Protein AF-A0A960QY63-F1 (afdb_monomer)

Nearest PDB structures (foldseek):
  2hkl-assembly3_C  TM=5.283E-01  e=5.212E-03  Enterococcus faecium
  3zgp-assembly1_A  TM=5.009E-01  e=6.843E-02  Enterococcus faecium
  7kgm-assembly1_A  TM=4.144E-01  e=1.572E+00  Citrobacter rodentium ICC168
  4tm5-assembly1_A-2  TM=2.207E-01  e=9.970E+00  Burkholderia thailandensis E264

Solvent-accessible surface area (backbone atoms only — not comparable to full-atom values): 6876 Å² total; per-residue (Å²): 116,81,30,31,38,41,35,32,40,74,90,74,68,42,87,69,51,76,44,65,41,78,42,78,42,69,54,93,87,58,62,79,67,39,74,44,29,32,56,44,78,49,31,33,44,95,94,35,82,47,52,90,86,41,93,55,41,87,80,24,57,52,38,37,34,36,66,47,88,68,32,34,42,32,58,61,56,97,83,55,90,72,60,36,46,96,91,48,95,45,72,67,62,27,29,38,18,23,52,56,69,58,51,53,52,46,63,74,74,61,52,65,63,32,39,36,32,42,38,96

Foldseek 3Di:
DFKWKWWADLPPRHTDDIFTFPDAFADPVADPQGKWWFADKWWADPLDTDDPVDPCRVVTFIWTDTPPPQEIEGADDPPDQQCDDSPDPDSHGGYTHGHPVVRVVCVVPPDTGTMMTTHD

Mean predicted aligned error: 5.01 Å

Sequence (120 aa):
GKKTITILTPEDDKFFKEYEIRELNLPPQLKAPASAKIADMVAWYDGRMVNFESSNYFDANKWIRMDKAGLFIRPYEPDAKDNADPESSNANPFGAMVDRA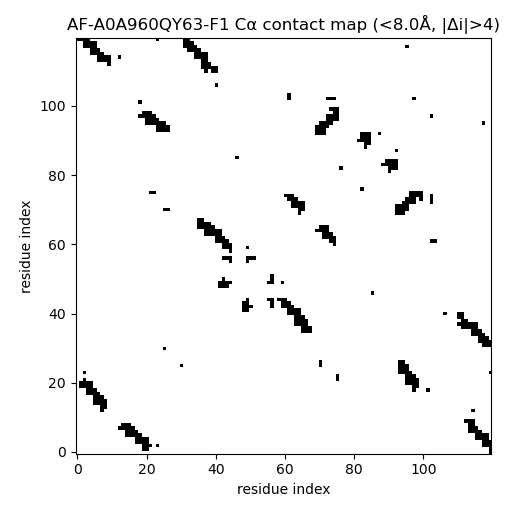DLEEMFAYLRPSNPVTLVP

pLDDT: mean 86.88, std 11.62, range [50.16, 97.19]

Secondary structure (DSSP, 8-state):
---EEEEE-TTT--EEEEEE-SEEE--TT-PSSEEEEEEEEEEEETTEEE-TTSTTSTTSEEEEEESSTTEEEEE--TT-TT-S-TT-S-SS-EEEEE-HHHHHHHHHH--TT-EEE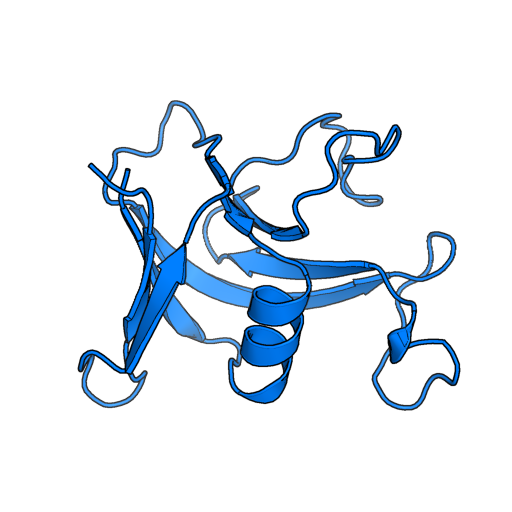EE-

Structure (mmCIF, N/CA/C/O backbone):
data_AF-A0A960QY63-F1
#
_entry.id   AF-A0A960QY63-F1
#
loop_
_atom_site.group_PDB
_atom_site.id
_atom_site.type_symbol
_atom_site.label_atom_id
_atom_site.label_alt_id
_atom_site.label_comp_id
_atom_site.label_asym_id
_atom_site.label_entity_id
_atom_site.label_seq_id
_atom_site.pdbx_PDB_ins_code
_atom_site.Cartn_x
_atom_site.Cartn_y
_atom_site.Cartn_z
_atom_site.occupancy
_atom_site.B_iso_or_equiv
_atom_site.auth_seq_id
_atom_site.auth_comp_id
_atom_site.auth_asym_id
_atom_site.auth_atom_id
_atom_site.pdbx_PDB_model_num
ATOM 1 N N . GLY A 1 1 ? -7.436 13.894 11.756 1.00 70.19 1 GLY A N 1
ATOM 2 C CA . GLY A 1 1 ? -6.426 13.318 12.663 1.00 70.19 1 GLY A CA 1
ATOM 3 C C . GLY A 1 1 ? -5.196 13.007 11.846 1.00 70.19 1 GLY A C 1
ATOM 4 O O . GLY A 1 1 ? -5.072 13.552 10.755 1.00 70.19 1 GLY A O 1
ATOM 5 N N . LYS A 1 2 ? -4.303 12.149 12.340 1.00 86.44 2 LYS A N 1
ATOM 6 C CA . LYS A 1 2 ? -3.308 11.503 11.477 1.00 86.44 2 LYS A CA 1
ATOM 7 C C . LYS A 1 2 ? -4.049 10.509 10.573 1.00 86.44 2 LYS A C 1
ATOM 9 O O . LYS A 1 2 ? -4.826 9.721 11.100 1.00 86.44 2 LYS A O 1
ATOM 14 N N . LYS A 1 3 ? -3.831 10.570 9.255 1.00 94.62 3 LYS A N 1
ATOM 15 C CA . LYS A 1 3 ? -4.376 9.592 8.302 1.00 94.62 3 LYS A CA 1
ATOM 16 C C . LYS A 1 3 ? -3.558 8.309 8.400 1.00 94.62 3 LYS A C 1
ATOM 18 O O . LYS A 1 3 ? -2.327 8.388 8.364 1.00 94.62 3 LYS A O 1
ATOM 23 N N . THR A 1 4 ? -4.203 7.155 8.513 1.00 97.00 4 THR A N 1
ATOM 24 C CA . THR A 1 4 ? -3.509 5.877 8.698 1.00 97.00 4 THR A CA 1
ATOM 25 C C . THR A 1 4 ? -4.067 4.748 7.846 1.00 97.00 4 THR A C 1
ATOM 27 O O . THR A 1 4 ? -5.245 4.713 7.491 1.00 97.00 4 THR A O 1
ATOM 30 N N . ILE A 1 5 ? -3.190 3.805 7.513 1.00 96.38 5 ILE A N 1
ATOM 31 C CA . ILE A 1 5 ? -3.563 2.470 7.054 1.00 96.38 5 ILE A CA 1
ATOM 32 C C . ILE A 1 5 ? -3.447 1.544 8.254 1.00 96.38 5 ILE A C 1
ATOM 34 O O . ILE A 1 5 ? -2.348 1.370 8.775 1.00 96.38 5 ILE A O 1
ATOM 38 N N . THR A 1 6 ? -4.551 0.938 8.672 1.00 96.31 6 THR A N 1
ATOM 39 C CA . THR A 1 6 ? -4.560 -0.083 9.721 1.00 96.31 6 THR A CA 1
ATOM 40 C C . THR A 1 6 ? -4.560 -1.464 9.073 1.00 96.31 6 THR A C 1
ATOM 42 O O . THR A 1 6 ? -5.429 -1.775 8.253 1.00 96.31 6 THR A O 1
ATOM 45 N N . ILE A 1 7 ? -3.586 -2.290 9.449 1.00 94.31 7 ILE A N 1
ATOM 46 C CA . ILE A 1 7 ? -3.463 -3.692 9.044 1.00 94.31 7 ILE A CA 1
ATOM 47 C C . ILE A 1 7 ? -3.974 -4.574 10.179 1.00 94.31 7 ILE A C 1
ATOM 49 O O . ILE A 1 7 ? -3.582 -4.379 11.336 1.00 94.31 7 ILE A O 1
ATOM 53 N N . LEU A 1 8 ? -4.807 -5.561 9.843 1.00 90.56 8 LEU A N 1
ATOM 54 C CA . LEU A 1 8 ? -5.239 -6.599 10.778 1.00 90.56 8 LEU A CA 1
ATOM 55 C C . LEU A 1 8 ? -4.672 -7.969 10.371 1.00 90.56 8 LEU A C 1
ATOM 57 O O . LEU A 1 8 ? -4.333 -8.203 9.206 1.00 90.56 8 LEU A O 1
ATOM 61 N N . THR A 1 9 ? -4.555 -8.874 11.336 1.00 86.94 9 THR A N 1
ATOM 62 C CA . THR A 1 9 ? -4.219 -10.279 11.093 1.00 86.94 9 THR A CA 1
ATOM 63 C C . THR A 1 9 ? -5.353 -10.960 10.322 1.00 86.94 9 THR A C 1
ATOM 65 O O . THR A 1 9 ? -6.523 -10.765 10.650 1.00 86.94 9 THR A O 1
ATOM 68 N N . PRO A 1 10 ? -5.052 -11.753 9.284 1.00 83.94 10 PRO A N 1
ATOM 69 C CA . PRO A 1 10 ? -6.089 -12.390 8.478 1.00 83.94 10 PRO A CA 1
ATOM 70 C C . PRO A 1 10 ? -6.823 -13.526 9.210 1.00 83.94 10 PRO A C 1
ATOM 72 O O . PRO A 1 10 ? -7.913 -13.901 8.785 1.00 83.94 10 PRO A O 1
ATOM 75 N N . GLU A 1 11 ? -6.250 -14.095 10.276 1.00 88.12 11 GLU A N 1
ATOM 76 C CA . GLU A 1 11 ? -6.830 -15.230 11.004 1.00 88.12 11 GLU A CA 1
ATOM 77 C C . GLU A 1 11 ? -7.913 -14.821 12.010 1.00 88.12 11 GLU A C 1
ATOM 79 O O . GLU A 1 11 ? -8.867 -15.571 12.222 1.00 88.12 11 GLU A O 1
ATOM 84 N N . ASP A 1 12 ? -7.749 -13.668 12.665 1.00 89.19 12 ASP A N 1
ATOM 85 C CA . ASP A 1 12 ? -8.600 -13.246 13.783 1.00 89.19 12 ASP A CA 1
ATOM 86 C C . ASP A 1 12 ? -8.882 -11.734 13.847 1.00 89.19 12 ASP A C 1
ATOM 88 O O . ASP A 1 12 ? -9.371 -11.251 14.870 1.00 89.19 12 ASP A O 1
ATOM 92 N N . ASP A 1 13 ? -8.602 -10.995 12.767 1.00 87.75 13 ASP A N 1
ATOM 93 C CA . ASP A 1 13 ? -8.857 -9.554 12.620 1.00 87.75 13 ASP A CA 1
ATOM 94 C C . ASP A 1 13 ? -8.277 -8.699 13.767 1.00 87.75 13 ASP A C 1
ATOM 96 O O . ASP A 1 13 ? -8.768 -7.609 14.082 1.00 87.75 13 ASP A O 1
ATOM 100 N N . LYS A 1 14 ? -7.204 -9.167 14.413 1.00 91.31 14 LYS A N 1
ATOM 101 C CA . LYS A 1 14 ? -6.509 -8.402 15.449 1.00 91.31 14 LYS A CA 1
ATOM 102 C C . LYS A 1 14 ? -5.615 -7.350 14.833 1.00 91.31 14 LYS A C 1
ATOM 104 O O . LYS A 1 14 ? -5.025 -7.533 13.774 1.00 91.31 14 LYS A O 1
ATOM 109 N N . PHE A 1 15 ? -5.465 -6.250 15.560 1.00 93.19 15 PHE A N 1
ATOM 110 C CA . PHE A 1 15 ? -4.512 -5.207 15.221 1.00 93.19 15 PHE A CA 1
ATOM 111 C C . PHE A 1 15 ? -3.111 -5.785 15.003 1.00 93.19 15 PHE A C 1
ATOM 113 O O . PHE A 1 15 ? -2.547 -6.402 15.909 1.00 93.19 15 PHE A O 1
ATOM 120 N N . PHE A 1 16 ? -2.548 -5.539 13.822 1.00 92.62 16 PHE A N 1
ATOM 121 C CA . PHE A 1 16 ? -1.161 -5.861 13.521 1.00 92.62 16 PHE A CA 1
ATOM 122 C C . PHE A 1 16 ? -0.289 -4.606 13.590 1.00 92.62 16 PHE A C 1
ATOM 124 O O . PHE A 1 16 ? 0.639 -4.539 14.396 1.00 92.62 16 PHE A O 1
ATOM 131 N N . LYS A 1 17 ? -0.590 -3.600 12.758 1.00 95.69 17 LYS A N 1
ATOM 132 C CA . LYS A 1 17 ? 0.218 -2.379 12.640 1.00 95.69 17 LYS A CA 1
ATOM 133 C C . LYS A 1 17 ? -0.550 -1.235 11.974 1.00 95.69 17 LYS A C 1
ATOM 135 O O . LYS A 1 17 ? -1.506 -1.478 11.238 1.00 95.69 17 LYS A O 1
ATOM 140 N N . GLU A 1 18 ? -0.090 0.001 12.191 1.00 96.44 18 GLU A N 1
ATOM 141 C CA . GLU A 1 18 ? -0.518 1.180 11.428 1.00 96.44 18 GLU A CA 1
ATOM 142 C C . GLU A 1 18 ? 0.624 1.828 10.660 1.00 96.44 18 GLU A C 1
ATOM 144 O O . GLU A 1 18 ? 1.766 1.860 11.123 1.00 96.44 18 GLU A O 1
ATOM 149 N N . TYR A 1 19 ? 0.262 2.418 9.527 1.00 97.00 19 TYR A N 1
ATOM 150 C CA . TYR A 1 19 ? 1.143 3.186 8.661 1.00 97.00 19 TYR A CA 1
ATOM 151 C C . TYR A 1 19 ? 0.591 4.577 8.427 1.00 97.00 19 TYR A C 1
ATOM 153 O O . TYR A 1 19 ? -0.621 4.752 8.327 1.00 97.00 19 TYR A O 1
ATOM 161 N N . GLU A 1 20 ? 1.468 5.571 8.333 1.00 97.19 20 GLU A N 1
ATOM 162 C CA . GLU A 1 20 ? 1.056 6.937 8.036 1.00 97.19 20 GLU A CA 1
ATOM 163 C C . GLU A 1 20 ? 0.718 7.091 6.554 1.00 97.19 20 GLU A C 1
ATOM 165 O O . GLU A 1 20 ? 1.495 6.709 5.684 1.00 97.19 20 GLU A O 1
ATOM 170 N N . ILE A 1 21 ? -0.427 7.707 6.266 1.00 95.69 21 ILE A N 1
ATOM 171 C CA . ILE A 1 21 ? -0.779 8.095 4.904 1.00 95.69 21 ILE A CA 1
ATOM 172 C C . ILE A 1 21 ? -0.292 9.523 4.656 1.00 95.69 21 ILE A C 1
ATOM 174 O O . ILE A 1 21 ? -0.739 10.463 5.317 1.00 95.69 21 ILE A O 1
ATOM 178 N N . ARG A 1 22 ? 0.576 9.686 3.654 1.00 94.50 22 ARG A N 1
ATOM 179 C CA . ARG A 1 22 ? 1.045 10.988 3.160 1.00 94.50 22 ARG A CA 1
ATOM 180 C C . ARG A 1 22 ? -0.016 11.676 2.312 1.00 94.50 22 ARG A C 1
ATOM 182 O O . ARG A 1 22 ? -0.321 12.846 2.529 1.00 94.50 22 ARG A O 1
ATOM 189 N N . GLU A 1 23 ? -0.644 10.927 1.412 1.00 91.56 23 GLU A N 1
ATOM 190 C CA . GLU A 1 23 ? -1.734 11.422 0.574 1.00 91.56 23 GLU A CA 1
ATOM 191 C C . GLU A 1 23 ? -2.850 10.383 0.457 1.00 91.56 23 GLU A C 1
ATOM 193 O O . GLU A 1 23 ? -2.592 9.190 0.335 1.00 91.56 23 GLU A O 1
ATOM 198 N N . LEU A 1 24 ? -4.104 10.834 0.517 1.00 90.88 24 LEU A N 1
ATOM 199 C CA . LEU A 1 24 ? -5.280 9.970 0.446 1.00 90.88 24 LEU A CA 1
ATOM 200 C C . LEU A 1 24 ? -6.256 10.528 -0.582 1.00 90.88 24 LEU A C 1
ATOM 202 O O . LEU A 1 24 ? -6.805 11.612 -0.377 1.00 90.88 24 LEU A O 1
ATOM 206 N N . ASN A 1 25 ? -6.510 9.758 -1.633 1.00 89.56 25 ASN A N 1
ATOM 207 C CA . ASN A 1 25 ? -7.487 10.068 -2.666 1.00 89.56 25 ASN A CA 1
ATOM 208 C C . ASN A 1 25 ? -8.475 8.902 -2.776 1.00 89.56 25 ASN A C 1
ATOM 210 O O . ASN A 1 25 ? -8.195 7.914 -3.446 1.00 89.56 25 ASN A O 1
ATOM 214 N N . LEU A 1 26 ? -9.614 8.973 -2.088 1.00 89.19 26 LEU A N 1
ATOM 215 C CA . LEU A 1 26 ? -10.623 7.912 -2.160 1.00 89.19 26 LEU A CA 1
ATOM 216 C C . LEU A 1 26 ? -11.567 8.132 -3.352 1.00 89.19 26 LEU A C 1
ATOM 218 O O . LEU A 1 26 ? -11.906 9.281 -3.648 1.00 89.19 26 LEU A O 1
ATOM 222 N N . PRO A 1 27 ? -12.060 7.058 -3.998 1.00 85.38 27 PRO A N 1
ATOM 223 C CA . PRO A 1 27 ? -13.137 7.182 -4.972 1.00 85.38 27 PRO A CA 1
ATOM 224 C C . PRO A 1 27 ? -14.360 7.859 -4.331 1.00 85.38 27 PRO A C 1
ATOM 226 O O . PRO A 1 27 ? -14.677 7.539 -3.182 1.00 85.38 27 PRO A O 1
ATOM 229 N N . PRO A 1 28 ? -15.111 8.721 -5.045 1.00 85.25 28 PRO A N 1
ATOM 230 C CA . PRO A 1 28 ? -16.271 9.427 -4.484 1.00 85.25 28 PRO A CA 1
ATOM 231 C C . PRO A 1 28 ? -17.336 8.510 -3.864 1.00 85.25 28 PRO A C 1
ATOM 233 O O . PRO A 1 28 ? -18.083 8.919 -2.977 1.00 85.25 28 PRO A O 1
ATOM 236 N N . GLN A 1 29 ? -17.424 7.265 -4.338 1.00 85.75 29 GLN A N 1
ATOM 237 C CA . GLN A 1 29 ? -18.382 6.266 -3.865 1.00 85.75 29 GLN A CA 1
ATOM 238 C C . GLN A 1 29 ? -17.938 5.579 -2.563 1.00 85.75 29 GLN A C 1
ATOM 240 O O . GLN A 1 29 ? -18.746 4.916 -1.912 1.00 85.75 29 GLN A O 1
ATOM 245 N N . LEU A 1 30 ? -16.666 5.708 -2.179 1.00 86.19 30 LEU A N 1
ATOM 246 C CA . LEU A 1 30 ? -16.088 5.019 -1.036 1.00 86.19 30 LEU A CA 1
ATOM 247 C C . LEU A 1 30 ? -16.060 5.947 0.182 1.00 86.19 30 LEU A C 1
ATOM 249 O O . LEU A 1 30 ? -15.297 6.907 0.244 1.00 86.19 30 LEU A O 1
ATOM 253 N N . LYS A 1 31 ? -16.900 5.645 1.176 1.00 85.19 31 LYS A N 1
ATOM 254 C CA . LYS A 1 31 ? -16.893 6.360 2.457 1.00 85.19 31 LYS A CA 1
ATOM 255 C C . LYS A 1 31 ? -15.727 5.893 3.321 1.00 85.19 31 LYS A C 1
ATOM 257 O O . LYS A 1 31 ? -15.405 4.708 3.342 1.00 85.19 31 LYS A O 1
ATOM 262 N N . ALA A 1 32 ? -15.143 6.832 4.054 1.00 84.00 32 ALA A N 1
ATOM 263 C CA . ALA A 1 32 ? -14.155 6.540 5.075 1.00 84.00 32 ALA A CA 1
ATOM 264 C C . ALA A 1 32 ? -14.814 6.232 6.442 1.00 84.00 32 ALA A C 1
ATOM 266 O O . ALA A 1 32 ? -15.857 6.822 6.738 1.00 84.00 32 ALA A O 1
ATOM 267 N N . PRO A 1 33 ? -14.210 5.375 7.290 1.00 89.94 33 PRO A N 1
ATOM 268 C CA . PRO A 1 33 ? -13.033 4.555 7.004 1.00 89.94 33 PRO A CA 1
ATOM 269 C C . PRO A 1 33 ? -13.337 3.490 5.944 1.00 89.94 33 PRO A C 1
ATOM 271 O O . PRO A 1 33 ? -14.425 2.916 5.906 1.00 89.94 33 PRO A O 1
ATOM 274 N N . ALA A 1 34 ? -12.380 3.260 5.051 1.00 90.94 34 ALA A N 1
ATOM 275 C CA . ALA A 1 34 ? -12.563 2.382 3.908 1.00 90.94 34 ALA A CA 1
ATOM 276 C C . ALA A 1 34 ? -11.844 1.052 4.137 1.00 90.94 34 ALA A C 1
ATOM 278 O O . ALA A 1 34 ? -10.630 0.964 3.966 1.00 90.94 34 ALA A O 1
ATOM 279 N N . SER A 1 35 ? -12.598 0.016 4.504 1.00 92.81 35 SER A N 1
ATOM 280 C CA . SER A 1 35 ? -12.072 -1.351 4.618 1.00 92.81 35 SER A CA 1
ATOM 281 C C . SER A 1 35 ? -11.998 -2.031 3.254 1.00 92.81 35 SER A C 1
ATOM 283 O O . SER A 1 35 ? -12.910 -1.875 2.440 1.00 92.81 35 SER A O 1
ATOM 285 N N . ALA A 1 36 ? -10.936 -2.783 3.009 1.00 93.75 36 ALA A N 1
ATOM 286 C CA . ALA A 1 36 ? -10.671 -3.548 1.797 1.00 93.75 36 ALA A CA 1
ATOM 287 C C . ALA A 1 36 ? -9.803 -4.769 2.143 1.00 93.75 36 ALA A C 1
ATOM 289 O O . ALA A 1 36 ? -9.348 -4.921 3.280 1.00 93.75 36 ALA A O 1
ATOM 290 N N . LYS A 1 37 ? -9.551 -5.629 1.161 1.00 95.06 37 LYS A N 1
ATOM 291 C CA . LYS A 1 37 ? -8.510 -6.658 1.240 1.00 95.06 37 LYS A CA 1
ATOM 292 C C . LYS A 1 37 ? -7.474 -6.434 0.157 1.00 95.06 37 LYS A C 1
ATOM 294 O O . LYS A 1 37 ? -7.781 -5.876 -0.894 1.00 95.06 37 LYS A O 1
ATOM 299 N N . ILE A 1 38 ? -6.257 -6.908 0.388 1.00 95.00 38 ILE A N 1
ATOM 300 C CA . ILE A 1 38 ? -5.241 -6.960 -0.666 1.00 95.00 38 ILE A CA 1
ATOM 301 C C . ILE A 1 38 ? -5.693 -7.965 -1.722 1.00 95.00 38 ILE A C 1
ATOM 303 O O . ILE A 1 38 ? -5.942 -9.128 -1.409 1.00 95.00 38 ILE A O 1
ATOM 307 N N . ALA A 1 39 ? -5.804 -7.515 -2.966 1.00 95.12 39 ALA A N 1
ATOM 308 C CA . ALA A 1 39 ? -6.059 -8.380 -4.107 1.00 95.12 39 ALA A CA 1
ATOM 309 C C . ALA A 1 39 ? -4.749 -8.914 -4.683 1.00 95.12 39 ALA A C 1
ATOM 311 O O . ALA A 1 39 ? -4.629 -10.113 -4.913 1.00 95.12 39 ALA A O 1
ATOM 312 N N . ASP A 1 40 ? -3.776 -8.024 -4.895 1.00 93.19 40 ASP A N 1
ATOM 313 C CA . ASP A 1 40 ? -2.507 -8.370 -5.528 1.00 93.19 40 ASP A CA 1
ATOM 314 C C . ASP A 1 40 ? -1.388 -7.400 -5.130 1.00 93.19 40 ASP A C 1
ATOM 316 O O . ASP A 1 40 ? -1.639 -6.296 -4.636 1.00 93.19 40 ASP A O 1
ATOM 320 N N . MET A 1 41 ? -0.147 -7.815 -5.351 1.00 93.31 41 MET A N 1
ATOM 321 C CA . MET A 1 41 ? 1.063 -7.059 -5.055 1.00 93.31 41 MET A CA 1
ATOM 322 C C . MET A 1 41 ? 1.962 -7.096 -6.280 1.00 93.31 41 MET A C 1
ATOM 324 O O . MET A 1 41 ? 2.481 -8.146 -6.649 1.00 93.31 41 MET A O 1
ATOM 328 N N . VAL A 1 42 ? 2.147 -5.941 -6.909 1.00 92.00 42 VAL A N 1
ATOM 329 C CA . VAL A 1 42 ? 2.837 -5.836 -8.195 1.00 92.00 42 VAL A CA 1
ATOM 330 C C . VAL A 1 42 ? 4.045 -4.919 -8.085 1.00 92.00 42 VAL A C 1
ATOM 332 O O . VAL A 1 42 ? 4.037 -3.931 -7.351 1.00 92.00 42 VAL A O 1
ATOM 335 N N . ALA A 1 43 ? 5.097 -5.256 -8.823 1.00 91.50 43 ALA A N 1
ATOM 336 C CA . ALA A 1 43 ? 6.306 -4.458 -8.931 1.00 91.50 43 ALA A CA 1
ATOM 337 C C . ALA A 1 43 ? 6.580 -4.169 -10.407 1.00 91.50 43 ALA A C 1
ATOM 339 O O . ALA A 1 43 ? 6.545 -5.075 -11.240 1.00 91.50 43 ALA A O 1
ATOM 340 N N . TRP A 1 44 ? 6.858 -2.908 -10.720 1.00 88.00 44 TRP A N 1
ATOM 341 C CA . TRP A 1 44 ? 7.076 -2.427 -12.079 1.00 88.00 44 TRP A CA 1
ATOM 342 C C . TRP A 1 44 ? 8.463 -1.820 -12.213 1.00 88.00 44 TRP A C 1
ATOM 344 O O . TRP A 1 44 ? 8.837 -0.942 -11.442 1.00 88.00 44 TRP A O 1
ATOM 354 N N . TYR A 1 45 ? 9.217 -2.236 -13.220 1.00 86.88 45 TYR A N 1
ATOM 355 C CA . TYR A 1 45 ? 10.485 -1.619 -13.577 1.00 86.88 45 TYR A CA 1
ATOM 356 C C . TYR A 1 45 ? 10.482 -1.317 -15.072 1.00 86.88 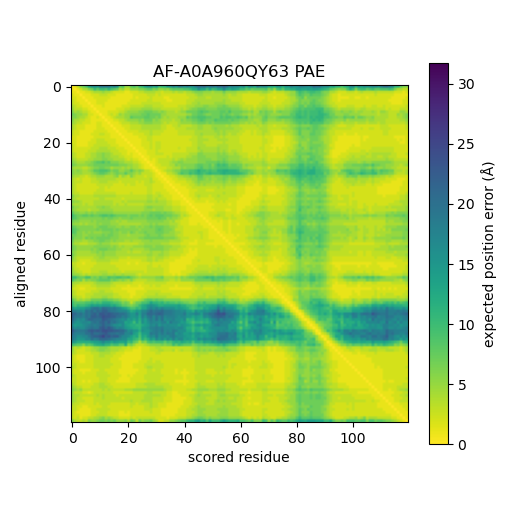45 TYR A C 1
ATOM 358 O O . TYR A 1 45 ? 10.256 -2.217 -15.881 1.00 86.88 45 TYR A O 1
ATOM 366 N N . ASP A 1 46 ? 10.696 -0.049 -15.430 1.00 84.81 46 ASP A N 1
ATOM 367 C CA . ASP A 1 46 ? 10.723 0.420 -16.824 1.00 84.81 46 ASP A CA 1
ATOM 368 C C . ASP A 1 46 ? 9.477 -0.008 -17.635 1.00 84.81 46 ASP A C 1
ATOM 370 O O . ASP A 1 46 ? 9.551 -0.602 -18.711 1.00 84.81 46 ASP A O 1
ATOM 374 N N . GLY A 1 47 ? 8.293 0.200 -17.045 1.00 81.38 47 GLY A N 1
ATOM 375 C CA . GLY A 1 47 ? 7.002 -0.139 -17.655 1.00 81.38 47 GLY A CA 1
ATOM 376 C C . GLY A 1 47 ? 6.700 -1.639 -17.761 1.00 81.38 47 GLY A C 1
ATOM 377 O O . GLY A 1 47 ? 5.704 -2.017 -18.373 1.00 81.38 47 GLY A O 1
ATOM 378 N N . ARG A 1 48 ? 7.533 -2.511 -17.181 1.00 85.00 48 ARG A N 1
ATOM 379 C CA . ARG A 1 48 ? 7.340 -3.968 -17.194 1.00 85.00 48 ARG A CA 1
ATOM 380 C C . ARG A 1 48 ? 7.173 -4.514 -15.790 1.00 85.00 48 ARG A C 1
ATOM 382 O O . ARG A 1 48 ? 7.863 -4.088 -14.868 1.00 85.00 48 ARG A O 1
ATOM 389 N N . MET A 1 49 ? 6.288 -5.493 -15.640 1.00 88.38 49 MET A N 1
ATOM 390 C CA . MET A 1 49 ? 6.143 -6.205 -14.378 1.00 88.38 49 MET A CA 1
ATOM 391 C C . MET A 1 49 ? 7.399 -7.045 -14.111 1.00 88.38 49 MET A C 1
ATOM 393 O O . MET A 1 49 ? 7.899 -7.734 -15.004 1.00 88.38 49 MET A O 1
ATOM 397 N N . VAL A 1 50 ? 7.909 -6.983 -12.885 1.00 92.38 50 VAL A N 1
ATOM 398 C CA . VAL A 1 50 ? 9.058 -7.763 -12.415 1.00 92.38 50 VAL A CA 1
ATOM 399 C C . VAL A 1 50 ? 8.687 -8.546 -11.159 1.00 92.38 50 VAL A C 1
ATOM 401 O O . VAL A 1 50 ? 7.826 -8.135 -10.386 1.00 92.38 50 VAL A O 1
ATOM 404 N N . ASN A 1 51 ? 9.347 -9.682 -10.949 1.00 91.81 51 ASN A N 1
ATOM 405 C CA . ASN A 1 51 ? 9.202 -10.505 -9.749 1.00 91.81 51 ASN A CA 1
ATOM 406 C C . ASN A 1 51 ? 10.469 -10.422 -8.879 1.00 91.81 51 ASN A C 1
ATOM 408 O O . ASN A 1 51 ? 11.456 -9.800 -9.272 1.00 91.81 51 ASN A O 1
ATOM 412 N N . PHE A 1 52 ? 10.449 -11.078 -7.718 1.00 89.19 52 PHE A N 1
ATOM 413 C CA . PHE A 1 52 ? 11.556 -11.062 -6.754 1.00 89.19 52 PHE A CA 1
ATOM 414 C C . PHE A 1 52 ? 12.864 -11.692 -7.268 1.00 89.19 52 PHE A C 1
ATOM 416 O O . PHE A 1 52 ? 13.913 -11.477 -6.669 1.00 89.19 52 PHE A O 1
ATOM 423 N N . GLU A 1 53 ? 12.815 -12.473 -8.350 1.00 92.81 53 GLU A N 1
ATOM 424 C CA . GLU A 1 53 ? 13.994 -13.090 -8.973 1.00 92.81 53 GLU A CA 1
ATOM 425 C C . GLU A 1 53 ? 14.721 -12.114 -9.913 1.00 92.81 53 GLU A C 1
ATOM 427 O O . GLU A 1 53 ? 15.874 -12.340 -10.282 1.00 92.81 53 GLU A O 1
ATOM 432 N N . SER A 1 54 ? 14.061 -11.020 -10.309 1.00 93.44 54 SER A N 1
ATOM 433 C CA . SER A 1 54 ? 14.646 -9.976 -11.146 1.00 93.44 54 SER A CA 1
ATOM 434 C C . SER A 1 54 ? 15.713 -9.189 -10.389 1.00 93.44 54 SER A C 1
ATOM 436 O O . SER A 1 54 ? 15.476 -8.709 -9.279 1.00 93.44 54 SER A O 1
ATOM 438 N N . SER A 1 55 ? 16.853 -8.932 -11.038 1.00 95.12 55 SER A N 1
ATOM 439 C CA . SER A 1 55 ? 17.899 -8.043 -10.508 1.00 95.12 55 SER A CA 1
ATOM 440 C C . SER A 1 55 ? 17.393 -6.629 -10.220 1.00 95.12 55 SER A C 1
ATOM 442 O O . SER A 1 55 ? 17.962 -5.935 -9.386 1.00 95.12 55 SER A O 1
ATOM 444 N N . ASN A 1 56 ? 16.317 -6.215 -10.894 1.00 92.31 56 ASN A N 1
ATOM 445 C CA . ASN A 1 56 ? 15.759 -4.869 -10.806 1.00 92.31 56 ASN A CA 1
ATOM 446 C C . ASN A 1 56 ? 14.587 -4.778 -9.813 1.00 92.31 56 ASN A C 1
ATOM 448 O O . ASN A 1 56 ? 13.944 -3.738 -9.718 1.00 92.31 56 ASN A O 1
ATOM 452 N N . TYR A 1 57 ? 14.262 -5.856 -9.090 1.00 89.88 57 TYR A N 1
ATOM 453 C CA . TYR A 1 57 ? 13.105 -5.897 -8.189 1.00 89.88 57 TYR A CA 1
ATOM 454 C C . TYR A 1 57 ? 13.179 -4.872 -7.049 1.00 89.88 57 TYR A C 1
ATOM 456 O O . TYR A 1 57 ? 12.167 -4.296 -6.645 1.00 89.88 57 TYR A O 1
ATOM 464 N N . PHE A 1 58 ? 14.379 -4.633 -6.518 1.00 88.19 58 PHE A N 1
ATOM 465 C CA . PHE A 1 58 ? 14.578 -3.667 -5.438 1.00 88.19 58 PHE A CA 1
ATOM 466 C C . PHE A 1 58 ? 14.406 -2.219 -5.908 1.00 88.19 58 PHE A C 1
ATOM 468 O O . PHE A 1 58 ? 13.917 -1.401 -5.136 1.00 88.19 58 PHE A O 1
ATOM 475 N N . ASP A 1 59 ? 14.707 -1.939 -7.177 1.00 88.50 59 ASP A N 1
ATOM 476 C CA . ASP A 1 59 ? 14.547 -0.618 -7.793 1.00 88.50 59 ASP A CA 1
ATOM 477 C C . ASP A 1 59 ? 13.162 -0.423 -8.440 1.00 88.50 59 ASP A C 1
ATOM 479 O O . ASP A 1 59 ? 12.868 0.631 -9.004 1.00 88.50 59 ASP A O 1
ATOM 483 N N . ALA A 1 60 ? 12.304 -1.444 -8.394 1.00 88.81 60 ALA A N 1
ATOM 484 C CA . ALA A 1 60 ? 10.979 -1.408 -8.991 1.00 88.81 60 ALA A CA 1
ATOM 485 C C . ALA A 1 60 ? 10.012 -0.511 -8.203 1.00 88.81 60 ALA A C 1
ATOM 487 O O . ALA A 1 60 ? 10.046 -0.430 -6.974 1.00 88.81 60 ALA A O 1
ATOM 488 N N . ASN A 1 61 ? 9.078 0.112 -8.917 1.00 87.94 61 ASN A N 1
ATOM 489 C CA . ASN A 1 61 ? 7.942 0.796 -8.327 1.00 87.94 61 ASN A CA 1
ATOM 490 C C . ASN A 1 61 ? 6.906 -0.241 -7.864 1.00 87.94 61 ASN A C 1
ATOM 492 O O . ASN A 1 61 ? 6.338 -0.976 -8.675 1.00 87.94 61 ASN A O 1
ATOM 496 N N . LYS A 1 62 ? 6.691 -0.322 -6.551 1.00 91.19 62 LYS A N 1
ATOM 497 C CA . LYS A 1 62 ? 5.871 -1.347 -5.895 1.00 91.19 62 LYS A CA 1
ATOM 498 C C . LYS A 1 62 ? 4.486 -0.819 -5.556 1.00 91.19 62 LYS A C 1
ATOM 500 O O . LYS A 1 62 ? 4.350 0.306 -5.094 1.00 91.19 62 LYS A O 1
ATOM 505 N N . TRP A 1 63 ? 3.454 -1.598 -5.849 1.00 92.50 63 TRP A N 1
ATOM 506 C CA . TRP A 1 63 ? 2.057 -1.197 -5.713 1.00 92.50 63 TRP A CA 1
ATOM 507 C C . TRP A 1 63 ? 1.253 -2.344 -5.102 1.00 92.50 63 TRP A C 1
ATOM 509 O O . TRP A 1 63 ? 1.302 -3.476 -5.583 1.00 92.50 63 TRP A O 1
ATOM 519 N N . ILE A 1 64 ? 0.474 -2.056 -4.062 1.00 94.75 64 ILE A N 1
ATOM 520 C CA . ILE A 1 64 ? -0.466 -3.016 -3.475 1.00 94.75 64 ILE A CA 1
ATOM 521 C C . ILE A 1 64 ? -1.856 -2.690 -4.007 1.00 94.75 64 ILE A C 1
ATOM 523 O O . ILE A 1 64 ? -2.405 -1.625 -3.721 1.00 94.75 64 ILE A O 1
ATOM 527 N N . ARG A 1 65 ? -2.437 -3.605 -4.780 1.00 93.50 65 ARG A N 1
ATOM 528 C CA . ARG A 1 65 ? -3.790 -3.480 -5.322 1.00 93.50 65 ARG A CA 1
ATOM 529 C C . ARG A 1 65 ? -4.795 -4.016 -4.313 1.00 93.50 65 ARG A C 1
ATOM 531 O O . ARG A 1 65 ? -4.627 -5.116 -3.790 1.00 93.50 65 ARG A O 1
ATOM 538 N N . MET A 1 66 ? -5.852 -3.257 -4.055 1.00 93.50 66 MET A N 1
ATOM 539 C CA . MET A 1 66 ? -6.954 -3.696 -3.199 1.00 93.50 66 MET A CA 1
ATOM 540 C C . MET A 1 66 ? -8.048 -4.399 -4.020 1.00 93.50 66 MET A C 1
ATOM 542 O O . MET A 1 66 ? -8.151 -4.217 -5.232 1.00 93.50 66 MET A O 1
ATOM 546 N N . ASP A 1 67 ? -8.909 -5.163 -3.352 1.00 92.75 67 ASP A N 1
ATOM 547 C CA . ASP A 1 67 ? -10.095 -5.816 -3.931 1.00 92.75 67 ASP A CA 1
ATOM 548 C C . ASP A 1 67 ? -11.191 -4.827 -4.365 1.00 92.75 67 ASP A C 1
ATOM 550 O O . ASP A 1 67 ? -12.075 -5.155 -5.159 1.00 92.75 67 ASP A O 1
ATOM 554 N N . LYS A 1 68 ? -11.108 -3.583 -3.890 1.00 89.12 68 LYS A N 1
ATOM 555 C CA . LYS A 1 68 ? -11.928 -2.468 -4.355 1.00 89.12 68 LYS A CA 1
ATOM 556 C C . LYS A 1 68 ? -11.312 -1.851 -5.604 1.00 89.12 68 LYS A C 1
ATOM 558 O O . LYS A 1 68 ? -10.191 -1.348 -5.574 1.00 89.12 68 LYS A O 1
ATOM 563 N N . ALA A 1 69 ? -12.079 -1.866 -6.693 1.00 79.88 69 ALA A N 1
ATOM 564 C CA . ALA A 1 69 ? -11.632 -1.418 -8.006 1.00 79.88 69 ALA A CA 1
ATOM 565 C C . ALA A 1 69 ? -10.966 -0.030 -7.964 1.00 79.88 69 ALA A C 1
ATOM 567 O O . ALA A 1 69 ? -11.543 0.941 -7.471 1.00 79.88 69 ALA A O 1
ATOM 568 N N . GLY A 1 70 ? -9.751 0.044 -8.510 1.00 78.88 70 GLY A N 1
ATOM 569 C CA . GLY A 1 70 ? -8.985 1.283 -8.647 1.00 78.88 70 GLY A CA 1
ATOM 570 C C . GLY A 1 70 ? -8.334 1.807 -7.364 1.00 78.88 70 GLY A C 1
ATOM 571 O O . GLY A 1 70 ? -7.788 2.905 -7.413 1.00 78.88 70 GLY A O 1
ATOM 572 N N . LEU A 1 71 ? -8.390 1.066 -6.249 1.00 89.50 71 LEU A N 1
ATOM 573 C CA . LEU A 1 71 ? -7.789 1.447 -4.970 1.00 89.50 71 LEU A CA 1
ATOM 574 C C . LEU A 1 71 ? -6.411 0.787 -4.788 1.00 89.50 71 LEU A C 1
ATOM 576 O O . LEU A 1 71 ? -6.291 -0.439 -4.841 1.00 89.50 71 LEU A O 1
ATOM 580 N N . PHE A 1 72 ? -5.387 1.601 -4.533 1.00 92.44 72 PHE A N 1
ATOM 581 C CA . PHE A 1 72 ? -3.997 1.158 -4.403 1.00 92.44 72 PHE A CA 1
ATOM 582 C C . PHE A 1 72 ? -3.305 1.732 -3.160 1.00 92.44 72 PHE A C 1
ATOM 584 O O . PHE A 1 72 ? -3.628 2.829 -2.707 1.00 92.44 72 PHE A O 1
ATOM 591 N N . ILE A 1 73 ? -2.311 1.013 -2.636 1.00 94.44 73 ILE A N 1
ATOM 592 C CA . ILE A 1 73 ? -1.282 1.574 -1.751 1.00 94.44 73 ILE A CA 1
ATOM 593 C C . ILE A 1 73 ? 0.015 1.648 -2.550 1.00 94.44 73 ILE A C 1
ATOM 595 O O . ILE A 1 73 ? 0.436 0.650 -3.137 1.00 94.44 73 ILE A O 1
ATOM 599 N N . ARG A 1 74 ? 0.624 2.830 -2.602 1.00 92.38 74 ARG A N 1
ATOM 600 C CA . ARG A 1 74 ? 1.773 3.126 -3.471 1.00 92.38 74 ARG A CA 1
ATOM 601 C C . ARG A 1 74 ? 2.739 4.109 -2.800 1.00 92.38 74 ARG A C 1
ATOM 603 O O . ARG A 1 74 ? 2.354 4.720 -1.797 1.00 92.38 74 ARG A O 1
ATOM 610 N N . PRO A 1 75 ? 3.985 4.261 -3.284 1.00 91.44 75 PRO A N 1
ATOM 611 C CA . PRO A 1 75 ? 4.917 5.173 -2.644 1.00 91.44 75 PRO A CA 1
ATOM 612 C C . PRO A 1 75 ? 4.476 6.619 -2.886 1.00 91.44 75 PRO A C 1
ATOM 614 O O . PRO A 1 75 ? 3.949 6.960 -3.945 1.00 91.44 75 PRO A O 1
ATOM 617 N N . TYR A 1 76 ? 4.680 7.469 -1.887 1.00 90.00 76 TYR A N 1
ATOM 618 C CA . TYR A 1 76 ? 4.515 8.907 -2.009 1.00 90.00 76 TYR A CA 1
ATOM 619 C C . TYR A 1 76 ? 5.714 9.496 -2.750 1.00 90.00 76 TYR A C 1
ATOM 621 O O . TYR A 1 76 ? 6.835 9.497 -2.239 1.00 90.00 76 TYR A O 1
ATOM 629 N N . GLU A 1 77 ? 5.464 9.999 -3.956 1.00 84.19 77 GLU A N 1
ATOM 630 C CA . GLU A 1 77 ? 6.468 10.633 -4.806 1.00 84.19 77 GLU A CA 1
ATOM 631 C C . GLU A 1 77 ? 5.953 12.004 -5.274 1.00 84.19 77 GLU A C 1
ATOM 633 O O . GLU A 1 77 ? 5.237 12.087 -6.275 1.00 84.19 77 GLU A O 1
ATOM 638 N N . PRO A 1 78 ? 6.287 13.094 -4.556 1.00 70.94 78 PRO A N 1
ATOM 639 C CA . PRO A 1 78 ? 5.710 14.417 -4.813 1.00 70.94 78 PRO A CA 1
ATOM 640 C C . PRO A 1 78 ? 6.079 14.986 -6.191 1.00 70.94 78 PRO A C 1
ATOM 642 O O . PRO A 1 78 ? 5.315 15.765 -6.753 1.00 70.94 78 PRO A O 1
ATOM 645 N N . ASP A 1 79 ? 7.221 14.568 -6.745 1.00 69.75 79 ASP A N 1
ATOM 646 C CA . ASP A 1 79 ? 7.747 15.040 -8.031 1.00 69.75 79 ASP A CA 1
ATOM 647 C C . ASP A 1 79 ? 7.558 14.024 -9.176 1.00 69.75 79 ASP A C 1
ATOM 649 O O . ASP A 1 79 ? 8.023 14.252 -10.299 1.00 69.75 79 ASP A O 1
ATOM 653 N N . ALA A 1 80 ? 6.899 12.886 -8.920 1.00 64.38 80 ALA A N 1
ATOM 654 C CA . ALA A 1 80 ? 6.700 11.865 -9.943 1.00 64.38 80 ALA A CA 1
ATOM 655 C C . ALA A 1 80 ? 5.689 12.336 -10.995 1.00 64.38 80 ALA A C 1
ATOM 657 O O . ALA A 1 80 ? 4.499 12.519 -10.728 1.00 64.38 80 ALA A O 1
ATOM 658 N N . LYS A 1 81 ? 6.181 12.497 -12.227 1.00 52.84 81 LYS A N 1
ATOM 659 C CA . LYS A 1 81 ? 5.360 12.819 -13.404 1.00 52.84 81 LYS A CA 1
ATOM 660 C C . LYS A 1 81 ? 4.435 11.664 -13.806 1.00 52.84 81 LYS A C 1
ATOM 662 O O . LYS A 1 81 ? 3.374 11.923 -14.361 1.00 52.84 81 LYS A O 1
ATOM 667 N N . ASP A 1 82 ? 4.812 10.435 -13.449 1.00 50.16 82 ASP A N 1
ATOM 668 C CA . ASP A 1 82 ? 4.119 9.190 -13.788 1.00 50.16 82 ASP A CA 1
ATOM 669 C C . ASP A 1 82 ? 3.597 8.486 -12.530 1.00 50.16 82 ASP A C 1
ATOM 671 O O . ASP A 1 82 ? 3.913 7.338 -12.234 1.00 50.16 82 ASP A O 1
ATOM 675 N N . ASN A 1 83 ? 2.738 9.178 -11.781 1.00 53.69 83 ASN A N 1
ATOM 676 C CA . ASN A 1 83 ? 1.895 8.548 -10.760 1.00 53.69 83 ASN A CA 1
ATOM 677 C C . ASN A 1 83 ? 0.785 7.660 -11.370 1.00 53.69 83 ASN A C 1
ATOM 679 O O . ASN A 1 83 ? -0.057 7.139 -10.638 1.00 53.69 83 ASN A O 1
ATOM 683 N N . ALA A 1 84 ? 0.759 7.514 -12.698 1.00 55.16 84 ALA A N 1
ATOM 684 C CA . ALA A 1 84 ? -0.198 6.709 -13.433 1.00 55.16 84 ALA A CA 1
ATOM 685 C C . ALA A 1 84 ? 0.103 5.215 -13.255 1.00 55.16 84 ALA A C 1
ATOM 687 O O . ALA A 1 84 ? 1.248 4.776 -13.339 1.00 55.16 84 ALA A O 1
ATOM 688 N N . ASP A 1 85 ? -0.947 4.434 -13.019 1.00 58.72 85 ASP A N 1
ATOM 689 C CA . ASP A 1 85 ? -0.867 2.979 -13.140 1.00 58.72 85 ASP A CA 1
ATOM 690 C C . ASP A 1 85 ? -0.570 2.679 -14.618 1.00 58.72 85 ASP A C 1
ATOM 692 O O . ASP A 1 85 ? -1.342 3.136 -15.466 1.00 58.72 85 ASP A O 1
ATOM 696 N N . PRO A 1 86 ? 0.521 1.967 -14.958 1.00 55.78 86 PRO A N 1
ATOM 697 C CA . PRO A 1 86 ? 0.853 1.669 -16.349 1.00 55.78 86 PRO A CA 1
ATOM 698 C C . PRO A 1 86 ? -0.248 0.865 -17.060 1.00 55.78 86 PRO A C 1
ATOM 700 O O . PRO A 1 86 ? -0.304 0.863 -18.289 1.00 55.78 86 PRO A O 1
ATOM 703 N N . GLU A 1 87 ? -1.150 0.224 -16.310 1.00 58.91 87 GLU A N 1
ATOM 704 C CA . GLU A 1 87 ? -2.323 -0.478 -16.833 1.00 58.91 87 GLU A CA 1
ATOM 705 C C . GLU A 1 87 ? -3.615 0.365 -16.824 1.00 58.91 87 GLU A C 1
ATOM 707 O O . GLU A 1 87 ? -4.662 -0.106 -17.275 1.00 58.91 87 GLU A O 1
ATOM 712 N N . SER A 1 88 ? -3.589 1.608 -16.332 1.00 57.25 88 SER A N 1
ATOM 713 C CA . SER A 1 88 ? -4.773 2.462 -16.173 1.00 57.25 88 SER A CA 1
ATOM 714 C C . SER A 1 88 ? -4.712 3.719 -17.027 1.00 57.25 88 SER A C 1
ATOM 716 O O . SER A 1 88 ? -3.704 4.412 -17.108 1.00 57.25 88 SER A O 1
ATOM 718 N N . SER A 1 89 ? -5.861 4.109 -17.577 1.00 54.62 89 SER A N 1
ATOM 719 C CA . SER A 1 89 ? -6.035 5.408 -18.233 1.00 54.62 89 SER A CA 1
ATOM 720 C C . SER A 1 89 ? -6.149 6.587 -17.252 1.00 54.62 89 SER A C 1
ATOM 722 O O . SER A 1 89 ? -6.274 7.729 -17.691 1.00 54.62 89 SER A O 1
ATOM 724 N N . ASN A 1 90 ? -6.176 6.342 -15.935 1.00 56.34 90 ASN A N 1
ATOM 725 C CA . ASN A 1 90 ? -6.296 7.397 -14.929 1.00 56.34 90 ASN A CA 1
ATOM 726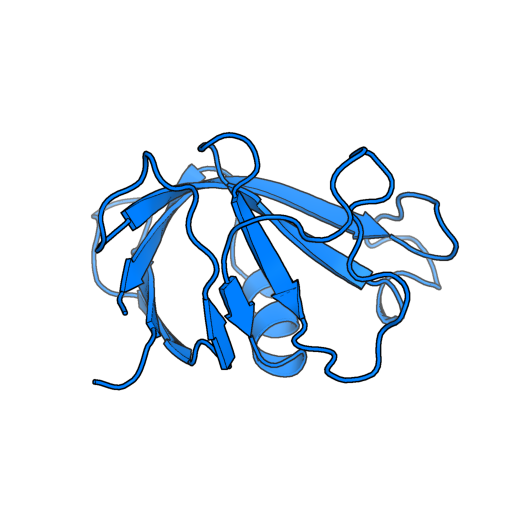 C C . ASN A 1 90 ? -4.919 7.928 -14.522 1.00 56.34 90 ASN A C 1
ATOM 728 O O . ASN A 1 90 ? -4.138 7.224 -13.887 1.00 56.34 90 ASN A O 1
ATOM 732 N N . ALA A 1 91 ? -4.683 9.215 -14.791 1.00 59.25 91 ALA A N 1
ATOM 733 C CA . ALA A 1 91 ? -3.451 9.915 -14.420 1.00 59.25 91 ALA A CA 1
ATOM 734 C C . ALA A 1 91 ? -3.186 9.956 -12.899 1.00 59.25 91 ALA A C 1
ATOM 736 O O . ALA A 1 91 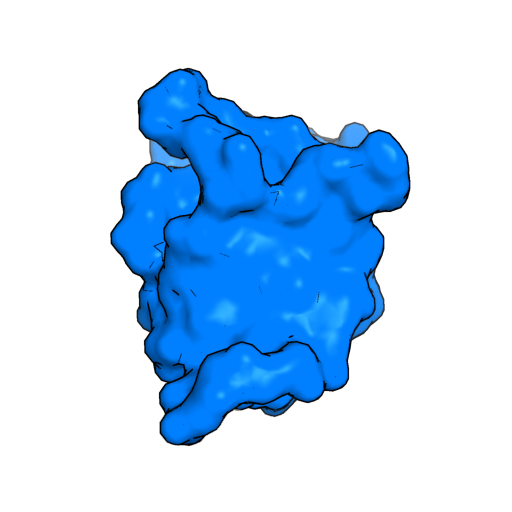? -2.053 10.172 -12.490 1.00 59.25 91 ALA A O 1
ATOM 737 N N . ASN A 1 92 ? -4.215 9.740 -12.067 1.00 66.19 92 ASN A N 1
ATOM 738 C CA . ASN A 1 92 ? -4.095 9.636 -10.612 1.00 66.19 92 ASN A CA 1
ATOM 739 C C . ASN A 1 92 ? -4.937 8.463 -10.077 1.00 66.19 92 ASN A C 1
ATOM 741 O O . ASN A 1 92 ? -6.146 8.622 -9.881 1.00 66.19 92 ASN A O 1
ATOM 745 N N . PRO A 1 93 ? -4.335 7.288 -9.827 1.00 75.25 93 PRO A N 1
ATOM 746 C CA . PRO A 1 93 ? -5.029 6.167 -9.211 1.00 75.25 93 PRO A CA 1
ATOM 747 C C . PRO A 1 93 ? -5.487 6.524 -7.794 1.00 75.25 93 PRO A C 1
ATOM 749 O O . PRO A 1 93 ? -4.790 7.239 -7.061 1.00 75.25 93 PRO A O 1
ATOM 752 N N . PHE A 1 94 ? -6.667 6.025 -7.417 1.00 87.88 94 PHE A N 1
ATOM 753 C CA . PHE A 1 94 ? -7.219 6.206 -6.080 1.00 87.88 94 PHE A CA 1
ATOM 754 C C . PHE A 1 94 ? -6.454 5.362 -5.055 1.00 87.88 94 PHE A C 1
ATOM 756 O O . PHE A 1 94 ? -5.872 4.324 -5.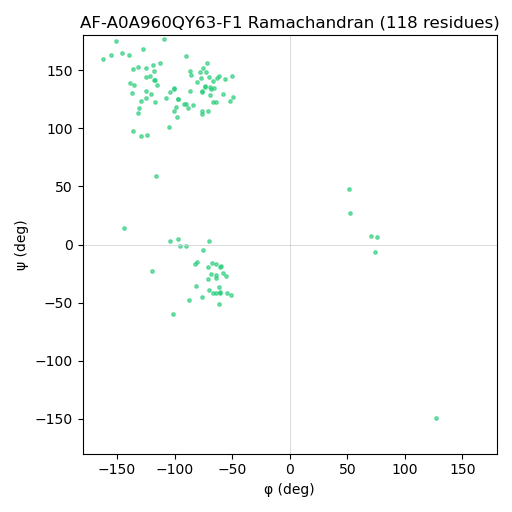369 1.00 87.88 94 PHE A O 1
ATOM 763 N N . GLY A 1 95 ? -6.507 5.787 -3.799 1.00 90.81 95 GLY A N 1
ATOM 764 C CA . GLY A 1 95 ? -5.969 5.079 -2.651 1.00 90.81 95 GLY A CA 1
ATOM 765 C C . GLY A 1 95 ? -5.043 5.929 -1.807 1.00 90.81 95 GLY A C 1
ATOM 766 O O . GLY A 1 95 ? -5.260 7.134 -1.658 1.00 90.81 95 GLY A O 1
ATOM 767 N N . ALA A 1 96 ? -4.070 5.269 -1.195 1.00 93.25 96 ALA A N 1
ATOM 768 C CA . ALA A 1 96 ? -3.178 5.860 -0.215 1.00 93.25 96 ALA A CA 1
ATOM 769 C C . ALA A 1 96 ? -1.740 5.876 -0.731 1.00 93.25 96 ALA A C 1
ATOM 771 O O . ALA A 1 96 ? -1.244 4.892 -1.281 1.00 93.25 96 ALA A O 1
ATOM 772 N N . MET A 1 97 ? -1.065 6.996 -0.508 1.00 93.62 97 MET A N 1
ATOM 773 C CA . MET A 1 97 ? 0.371 7.117 -0.696 1.00 93.62 97 MET A CA 1
ATOM 774 C C . MET A 1 97 ? 1.058 7.095 0.662 1.00 93.62 97 MET A C 1
ATOM 776 O O . MET A 1 97 ? 0.647 7.816 1.575 1.00 93.62 97 MET A O 1
ATOM 780 N N . VAL A 1 98 ? 2.088 6.269 0.790 1.00 95.38 98 VAL A N 1
ATOM 781 C CA . VAL A 1 98 ? 2.854 6.065 2.029 1.00 95.38 98 VAL A CA 1
ATOM 782 C C . VAL A 1 98 ? 4.342 6.246 1.759 1.00 95.38 98 VAL A C 1
ATOM 784 O O . VAL A 1 98 ? 4.765 6.298 0.605 1.00 95.38 98 VAL A O 1
ATOM 787 N N . ASP A 1 99 ? 5.161 6.337 2.801 1.00 94.56 99 ASP A N 1
ATOM 788 C CA . ASP A 1 99 ? 6.608 6.375 2.599 1.00 94.56 99 ASP A CA 1
ATOM 789 C C . ASP A 1 99 ? 7.099 5.087 1.921 1.00 94.56 99 ASP A C 1
ATOM 791 O O . ASP A 1 99 ? 6.607 3.991 2.191 1.00 94.56 99 ASP A O 1
ATOM 795 N N . ARG A 1 100 ? 8.112 5.203 1.053 1.00 92.31 100 ARG A N 1
ATOM 796 C CA . ARG A 1 100 ? 8.693 4.041 0.358 1.00 92.31 100 ARG A CA 1
ATOM 797 C C . ARG A 1 100 ? 9.139 2.956 1.342 1.00 92.31 100 ARG A C 1
ATOM 799 O O . ARG A 1 100 ? 8.874 1.789 1.099 1.00 92.31 100 ARG A O 1
ATOM 806 N N . ALA A 1 101 ? 9.764 3.333 2.459 1.00 93.69 101 ALA A N 1
ATOM 807 C CA . ALA A 1 101 ? 10.205 2.379 3.478 1.00 93.69 101 ALA A CA 1
ATOM 808 C C . ALA A 1 101 ? 9.037 1.583 4.088 1.00 93.69 101 ALA A C 1
ATOM 810 O O . ALA A 1 101 ? 9.142 0.369 4.241 1.00 93.69 101 ALA A O 1
ATOM 811 N N . ASP A 1 102 ? 7.916 2.252 4.369 1.00 96.38 102 ASP A N 1
ATOM 812 C CA . ASP A 1 102 ? 6.703 1.614 4.884 1.00 96.38 102 ASP A CA 1
ATOM 813 C C . ASP A 1 102 ? 6.123 0.635 3.861 1.00 96.38 102 ASP A C 1
ATOM 815 O O . ASP A 1 102 ? 5.733 -0.478 4.211 1.00 96.38 102 ASP A O 1
ATOM 819 N N . LEU A 1 103 ? 6.114 1.017 2.583 1.00 95.44 103 LEU A N 1
ATOM 820 C CA . LEU A 1 103 ? 5.636 0.154 1.510 1.00 95.44 103 LEU A CA 1
ATOM 821 C C . LEU A 1 103 ? 6.526 -1.074 1.292 1.00 95.44 103 LEU A C 1
ATOM 823 O O . LEU A 1 103 ? 6.009 -2.168 1.090 1.00 95.44 103 LEU A O 1
ATOM 827 N N . GL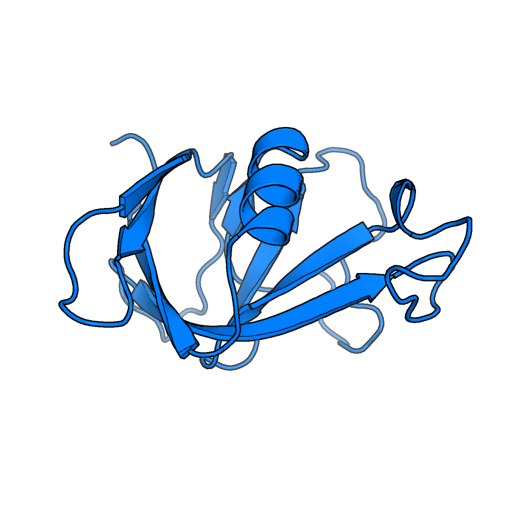U A 1 104 ? 7.848 -0.917 1.339 1.00 93.56 104 GLU A N 1
ATOM 828 C CA . GLU A 1 104 ? 8.789 -2.042 1.269 1.00 93.56 104 GLU A CA 1
ATOM 829 C C . GLU A 1 104 ? 8.574 -3.013 2.433 1.00 93.56 104 GLU A C 1
ATOM 831 O O . GLU A 1 104 ? 8.562 -4.230 2.242 1.00 93.56 104 GLU A O 1
ATOM 836 N N . GLU A 1 105 ? 8.341 -2.480 3.635 1.00 94.94 105 GLU A N 1
ATOM 837 C CA . GLU A 1 105 ? 8.000 -3.294 4.794 1.00 94.94 105 GLU A CA 1
ATOM 838 C C . GLU A 1 105 ? 6.697 -4.058 4.545 1.00 94.94 105 GLU A C 1
ATOM 840 O O . GLU A 1 105 ? 6.684 -5.282 4.662 1.00 94.94 105 GLU A O 1
ATOM 845 N N . MET A 1 106 ? 5.628 -3.365 4.128 1.00 95.44 106 MET A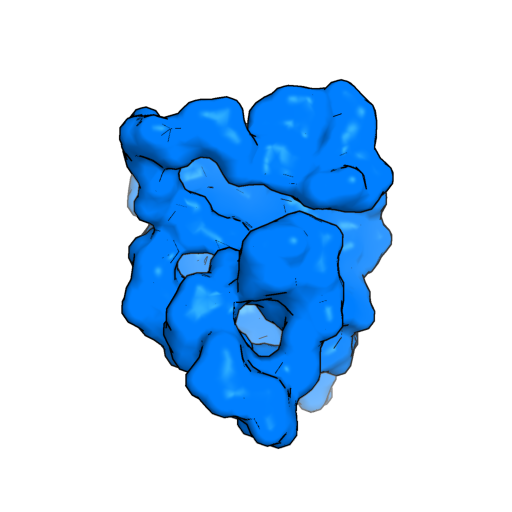 N 1
ATOM 846 C CA . MET A 1 106 ? 4.358 -3.985 3.734 1.00 95.44 106 MET A CA 1
ATOM 847 C C . MET A 1 106 ? 4.577 -5.105 2.714 1.00 95.44 106 MET A C 1
ATOM 849 O O . MET A 1 106 ? 4.015 -6.188 2.861 1.00 95.44 106 MET A O 1
ATOM 853 N N . PHE A 1 107 ? 5.437 -4.888 1.717 1.00 92.88 107 PHE A N 1
ATOM 854 C CA . PHE A 1 107 ? 5.758 -5.885 0.699 1.00 92.88 107 PHE A CA 1
ATOM 855 C C . PHE A 1 107 ? 6.447 -7.139 1.246 1.00 92.88 107 PHE A C 1
ATOM 857 O O . PHE A 1 107 ? 6.274 -8.228 0.697 1.00 92.88 107 PHE A O 1
ATOM 864 N N . ALA A 1 108 ? 7.191 -7.021 2.344 1.00 91.62 108 ALA A N 1
ATOM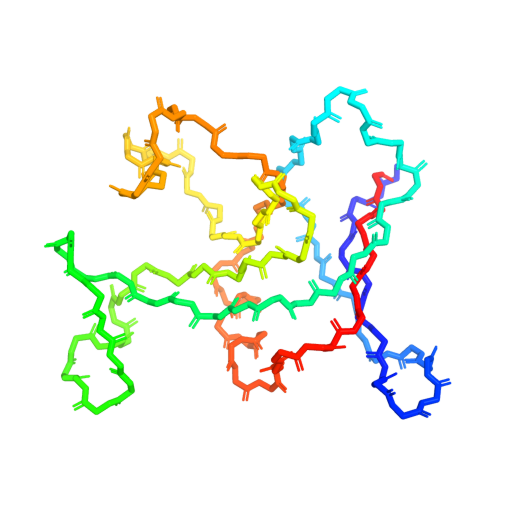 865 C CA . ALA A 1 108 ? 7.860 -8.158 2.959 1.00 91.62 108 ALA A CA 1
ATOM 866 C C . ALA A 1 108 ? 6.868 -9.132 3.624 1.00 91.62 108 ALA A C 1
ATOM 868 O O . ALA A 1 108 ? 7.028 -10.355 3.510 1.00 91.62 108 ALA A O 1
ATOM 869 N N . TYR A 1 109 ? 5.818 -8.628 4.282 1.00 91.25 109 TYR A N 1
ATOM 870 C CA . TYR A 1 109 ? 4.958 -9.456 5.144 1.00 91.25 109 TYR A CA 1
ATOM 871 C C . TYR A 1 109 ? 3.479 -9.532 4.728 1.00 91.25 109 TYR A C 1
ATOM 873 O O . TYR A 1 109 ? 2.824 -10.512 5.079 1.00 91.25 109 TYR A O 1
ATOM 881 N N . LEU A 1 110 ? 2.940 -8.571 3.971 1.00 93.81 110 LEU A N 1
ATOM 882 C CA . LEU A 1 110 ? 1.556 -8.633 3.495 1.00 93.81 110 LEU A CA 1
ATOM 883 C C . LEU A 1 110 ? 1.401 -9.618 2.344 1.00 93.81 110 LEU A C 1
ATOM 885 O O . LEU A 1 110 ? 2.332 -9.875 1.584 1.00 93.81 110 LEU A O 1
ATOM 889 N N . ARG A 1 111 ? 0.206 -10.182 2.222 1.00 92.19 111 ARG A N 1
ATOM 890 C CA . ARG A 1 111 ? -0.183 -11.152 1.204 1.00 92.19 111 ARG A CA 1
ATOM 891 C C . ARG A 1 111 ? -1.601 -10.840 0.710 1.00 92.19 111 ARG A C 1
ATOM 893 O O . ARG A 1 111 ? -2.355 -10.126 1.380 1.00 92.19 111 ARG A O 1
ATOM 900 N N . PRO A 1 112 ? -2.009 -11.388 -0.447 1.00 94.06 112 PRO A N 1
ATOM 901 C CA . PRO A 1 112 ? -3.406 -11.363 -0.855 1.00 94.06 112 PRO A CA 1
ATOM 902 C C . PRO A 1 112 ? -4.336 -11.860 0.258 1.00 94.06 112 PRO A C 1
ATOM 904 O O . PRO A 1 112 ? -4.007 -12.782 1.001 1.00 94.06 112 PRO A O 1
ATOM 907 N N . SER A 1 113 ? -5.520 -11.260 0.341 1.00 91.69 113 SER A N 1
ATOM 908 C CA . SER A 1 113 ? -6.538 -11.446 1.385 1.00 91.69 113 SER A CA 1
ATOM 909 C C . SER A 1 113 ? -6.254 -10.818 2.751 1.00 91.69 113 SER A C 1
ATOM 911 O O . SER A 1 113 ? -7.177 -10.809 3.570 1.00 91.69 113 SER A O 1
ATOM 913 N N . ASN A 1 114 ? -5.071 -10.240 3.005 1.00 94.19 114 ASN A N 1
ATOM 914 C CA . ASN A 1 114 ? -4.864 -9.459 4.228 1.00 94.19 114 ASN A CA 1
ATOM 915 C C . ASN A 1 114 ? -5.881 -8.300 4.305 1.00 94.19 114 ASN A C 1
ATOM 917 O O . ASN A 1 114 ? -6.022 -7.552 3.328 1.00 94.19 114 ASN A O 1
ATOM 921 N N . PRO A 1 115 ? -6.591 -8.139 5.437 1.00 94.44 115 PRO A N 1
ATOM 922 C CA . PRO A 1 115 ? -7.518 -7.034 5.655 1.00 94.44 115 PRO A CA 1
ATOM 923 C C . PRO A 1 115 ? -6.777 -5.713 5.896 1.00 94.44 115 PRO A C 1
ATOM 925 O O . PRO A 1 115 ? -5.807 -5.638 6.653 1.00 94.44 115 PRO A O 1
ATOM 928 N N . VAL A 1 116 ? -7.276 -4.653 5.264 1.00 94.62 116 VAL A N 1
ATOM 929 C CA . VAL A 1 116 ? -6.718 -3.300 5.327 1.00 94.62 116 VAL A CA 1
ATOM 930 C C . VAL A 1 116 ? -7.842 -2.294 5.533 1.00 94.62 116 VAL A C 1
ATOM 932 O O . VAL A 1 116 ? -8.883 -2.382 4.885 1.00 94.62 116 VAL A O 1
ATOM 935 N N . THR A 1 117 ? -7.644 -1.305 6.403 1.00 94.75 117 THR A N 1
ATOM 936 C CA . THR A 1 117 ? -8.577 -0.179 6.553 1.00 94.75 117 THR A CA 1
ATOM 937 C C . THR A 1 117 ? -7.860 1.153 6.382 1.00 94.75 117 THR A C 1
ATOM 939 O O . THR A 1 117 ? -6.878 1.424 7.065 1.00 94.75 117 THR A O 1
ATOM 942 N N . LEU A 1 118 ? -8.367 1.996 5.478 1.00 93.00 118 LEU A N 1
ATOM 943 C CA . LEU A 1 118 ? -7.895 3.369 5.286 1.00 93.00 118 LEU A CA 1
ATOM 944 C C . LEU A 1 118 ? -8.693 4.322 6.184 1.00 93.00 118 LEU A C 1
ATOM 946 O O . LEU A 1 118 ? -9.917 4.426 6.049 1.00 93.00 118 LEU A O 1
ATOM 950 N N . VAL A 1 119 ? -8.001 5.032 7.070 1.00 91.00 119 VAL A N 1
ATOM 951 C CA . VAL A 1 119 ? -8.567 5.953 8.062 1.00 91.00 119 VAL A CA 1
ATOM 952 C C . VAL A 1 119 ? -8.068 7.385 7.780 1.00 91.00 119 VAL A C 1
ATOM 954 O O . VAL A 1 119 ? -6.858 7.593 7.707 1.00 91.00 119 VAL A O 1
ATOM 957 N N . PRO A 1 120 ? -8.954 8.376 7.561 1.00 82.94 120 PRO A N 1
ATOM 958 C CA . PRO A 1 120 ? -8.590 9.765 7.252 1.00 82.94 120 PRO A CA 1
ATOM 959 C C . PRO A 1 120 ? -8.351 10.669 8.483 1.00 82.94 120 PRO A C 1
ATOM 961 O O . PRO A 1 120 ? -8.707 10.289 9.618 1.00 82.94 120 PRO A O 1
#

Radius of gyration: 13.73 Å; Cα contacts (8 Å, |Δi|>4): 247; chains: 1; bounding box: 36×30×34 Å